Protein AF-M4H189-F1 (afdb_monomer)

Structure (mmCIF, N/CA/C/O backbone):
data_AF-M4H189-F1
#
_entry.id   AF-M4H189-F1
#
loop_
_atom_site.group_PDB
_atom_site.id
_atom_site.type_symbol
_atom_site.label_atom_id
_atom_site.label_alt_id
_atom_site.label_comp_id
_atom_site.label_asym_id
_atom_site.label_entity_id
_atom_site.label_seq_id
_atom_site.pdbx_PDB_ins_code
_atom_site.Cartn_x
_atom_site.Cartn_y
_atom_site.Cartn_z
_atom_site.occupancy
_atom_site.B_iso_or_equiv
_atom_site.auth_seq_id
_atom_site.auth_comp_id
_atom_site.auth_asym_id
_atom_site.auth_atom_id
_atom_site.pdbx_PDB_model_num
ATOM 1 N N . GLY A 1 1 ? 21.320 -8.878 -9.621 1.00 66.25 1 GLY A N 1
ATOM 2 C CA . GLY A 1 1 ? 20.462 -9.655 -8.704 1.00 66.25 1 GLY A CA 1
ATOM 3 C C . GLY A 1 1 ? 19.079 -9.044 -8.717 1.00 66.25 1 GLY A C 1
ATOM 4 O O . GLY A 1 1 ? 18.960 -7.920 -9.179 1.00 66.25 1 GLY A O 1
ATOM 5 N N . HIS A 1 2 ? 18.051 -9.754 -8.254 1.00 81.88 2 HIS A N 1
ATOM 6 C CA . HIS A 1 2 ? 16.741 -9.132 -8.041 1.00 81.88 2 HIS A CA 1
ATOM 7 C C . HIS A 1 2 ? 16.815 -8.252 -6.788 1.00 81.88 2 HIS A C 1
ATOM 9 O O . HIS A 1 2 ? 17.022 -8.773 -5.690 1.00 81.88 2 HIS A O 1
ATOM 15 N N . GLU A 1 3 ? 16.713 -6.936 -6.971 1.00 89.88 3 GLU A N 1
ATOM 16 C CA . GLU A 1 3 ? 16.565 -5.972 -5.879 1.00 89.88 3 GLU A 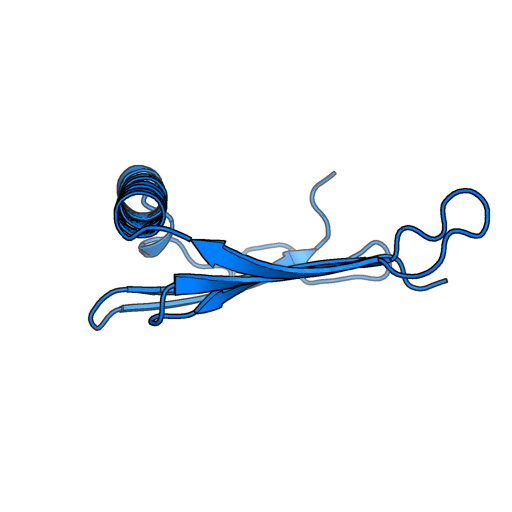CA 1
ATOM 17 C C . GLU A 1 3 ? 15.078 -5.745 -5.590 1.00 89.88 3 GLU A C 1
ATOM 19 O O . GLU A 1 3 ? 14.282 -5.670 -6.525 1.00 89.88 3 GLU A O 1
ATOM 24 N N . PHE A 1 4 ? 14.694 -5.643 -4.317 1.00 93.38 4 PHE A N 1
ATOM 25 C CA . PHE A 1 4 ? 13.321 -5.311 -3.930 1.00 93.38 4 PHE A CA 1
ATOM 26 C C . PHE A 1 4 ? 13.242 -4.679 -2.536 1.00 93.38 4 PHE A C 1
ATOM 28 O O . PHE A 1 4 ? 14.125 -4.857 -1.692 1.00 93.38 4 PHE A O 1
ATOM 35 N N . LEU A 1 5 ? 12.136 -3.982 -2.299 1.00 96.00 5 LEU A N 1
ATOM 36 C CA . LEU A 1 5 ? 11.700 -3.463 -1.010 1.00 96.00 5 LEU A CA 1
ATOM 37 C C . LEU A 1 5 ? 10.227 -3.844 -0.852 1.00 96.00 5 LEU A C 1
ATOM 39 O O . LEU A 1 5 ? 9.435 -3.568 -1.745 1.00 96.00 5 LEU A O 1
ATOM 43 N N . GLU A 1 6 ? 9.869 -4.448 0.272 1.00 97.88 6 GLU A N 1
ATOM 44 C CA . GLU A 1 6 ? 8.501 -4.848 0.593 1.00 97.88 6 GLU A CA 1
ATOM 45 C C . GLU A 1 6 ? 8.207 -4.522 2.059 1.00 97.88 6 GLU A C 1
ATOM 47 O O . GLU A 1 6 ? 9.053 -4.721 2.940 1.00 97.88 6 GLU A O 1
ATOM 52 N N . PHE A 1 7 ? 7.000 -4.033 2.330 1.00 98.50 7 PHE A N 1
ATOM 53 C CA . PHE A 1 7 ? 6.484 -3.918 3.684 1.00 98.50 7 PHE A CA 1
ATOM 54 C C . PHE A 1 7 ? 4.988 -4.223 3.728 1.00 98.50 7 PHE A C 1
ATOM 56 O O . PHE A 1 7 ? 4.263 -3.977 2.771 1.00 98.50 7 PHE A O 1
ATOM 63 N N . GLU A 1 8 ? 4.534 -4.746 4.861 1.00 98.69 8 GLU A N 1
ATOM 64 C CA . GLU A 1 8 ? 3.147 -5.138 5.098 1.00 98.69 8 GLU A CA 1
ATOM 65 C C . GLU A 1 8 ? 2.738 -4.696 6.504 1.00 98.69 8 GLU A C 1
ATOM 67 O O . GLU A 1 8 ? 3.440 -4.988 7.477 1.00 98.69 8 GLU A O 1
ATOM 72 N N . PHE A 1 9 ? 1.585 -4.037 6.611 1.00 98.56 9 PHE A N 1
ATOM 73 C CA . PHE A 1 9 ? 0.893 -3.808 7.876 1.00 98.56 9 PHE A CA 1
ATOM 74 C C . PHE A 1 9 ? -0.300 -4.752 7.962 1.00 98.56 9 PHE A C 1
ATOM 76 O O . PHE A 1 9 ? -1.224 -4.675 7.155 1.00 98.56 9 PHE A O 1
ATOM 83 N N . ARG A 1 10 ? -0.294 -5.644 8.950 1.00 98.06 10 ARG A N 1
ATOM 84 C CA . ARG A 1 10 ? -1.405 -6.566 9.191 1.00 98.06 10 ARG A CA 1
ATOM 85 C C . ARG A 1 10 ? -2.448 -5.947 10.133 1.00 98.06 10 ARG A C 1
ATOM 87 O O . ARG A 1 10 ? -2.103 -5.070 10.927 1.00 98.06 10 ARG A O 1
ATOM 94 N N . PRO A 1 11 ? -3.709 -6.428 10.116 1.00 96.69 11 PRO A N 1
ATOM 95 C CA . PRO A 1 11 ? -4.773 -5.896 10.977 1.00 96.69 11 PRO A CA 1
ATOM 96 C C . PRO A 1 11 ? -4.491 -6.000 12.483 1.00 96.69 11 PRO A C 1
ATOM 98 O O . PRO A 1 11 ? -5.057 -5.246 13.266 1.00 96.69 11 PRO A O 1
ATOM 101 N N . ASP A 1 12 ? -3.614 -6.918 12.896 1.00 97.38 12 ASP A N 1
ATOM 102 C CA . ASP A 1 12 ? -3.165 -7.097 14.283 1.00 97.38 12 ASP A CA 1
ATOM 103 C C . ASP A 1 12 ? -2.039 -6.124 14.697 1.00 97.38 12 ASP A C 1
ATOM 105 O O . ASP A 1 12 ? -1.467 -6.257 15.779 1.00 97.38 12 ASP A O 1
ATOM 109 N N . GLY A 1 13 ? -1.694 -5.156 13.840 1.00 98.06 13 GLY A N 1
ATOM 110 C CA . GLY A 1 13 ? -0.620 -4.192 14.072 1.00 98.06 13 GLY A CA 1
ATOM 111 C C . GLY A 1 13 ? 0.778 -4.751 13.800 1.00 98.06 13 GLY A C 1
ATOM 112 O O . GLY A 1 13 ? 1.769 -4.086 14.109 1.00 98.06 13 GLY A O 1
ATOM 113 N N . LYS A 1 14 ? 0.905 -5.958 13.235 1.00 98.56 14 LYS A N 1
ATOM 114 C CA . LYS A 1 14 ? 2.208 -6.504 12.851 1.00 98.56 14 LYS A CA 1
ATOM 115 C C . LYS A 1 14 ? 2.716 -5.826 11.575 1.00 98.56 14 LYS A C 1
ATOM 117 O O . LYS A 1 14 ? 2.144 -6.005 10.503 1.00 98.56 14 LYS A O 1
ATOM 122 N N . LEU A 1 15 ? 3.830 -5.109 11.692 1.00 98.75 15 LEU A N 1
ATOM 123 C CA . LEU A 1 15 ? 4.618 -4.587 10.579 1.00 98.75 15 LEU A CA 1
ATOM 124 C C . LEU A 1 15 ? 5.685 -5.610 10.185 1.00 98.75 15 LEU A C 1
ATOM 126 O O . LEU A 1 15 ? 6.507 -6.013 11.014 1.00 98.75 15 LEU A O 1
ATOM 130 N N . ARG A 1 16 ? 5.701 -6.005 8.914 1.00 98.69 16 ARG A N 1
ATOM 131 C CA . ARG A 1 16 ? 6.745 -6.837 8.306 1.00 98.69 16 ARG A CA 1
ATOM 132 C C . ARG A 1 16 ? 7.478 -6.013 7.262 1.00 98.69 16 ARG A C 1
ATOM 134 O O . ARG A 1 16 ? 6.851 -5.299 6.493 1.00 98.69 16 ARG A O 1
ATOM 141 N N . TYR A 1 17 ? 8.800 -6.105 7.251 1.00 98.44 17 TYR A N 1
ATOM 142 C CA . TYR A 1 17 ? 9.663 -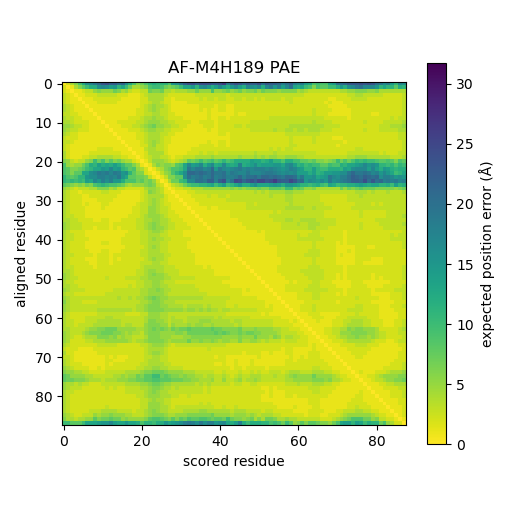5.377 6.328 1.00 98.44 17 TYR A CA 1
ATOM 143 C C . TYR A 1 17 ? 10.718 -6.318 5.757 1.00 98.44 17 TYR A C 1
ATOM 145 O O . TYR A 1 17 ? 11.386 -7.039 6.509 1.00 98.44 17 TYR A O 1
ATOM 153 N N . ALA A 1 18 ? 10.898 -6.278 4.441 1.00 96.88 18 ALA A N 1
ATOM 154 C CA . ALA A 1 18 ? 11.952 -6.978 3.733 1.00 96.88 18 ALA A CA 1
ATOM 155 C C . ALA A 1 18 ? 12.628 -6.043 2.724 1.00 96.88 18 ALA A C 1
ATOM 157 O O . ALA A 1 18 ? 11.973 -5.373 1.933 1.00 96.88 18 ALA A O 1
ATOM 158 N N . ASN A 1 19 ? 13.957 -6.012 2.736 1.00 95.19 19 ASN A N 1
ATOM 159 C CA . ASN A 1 19 ? 14.743 -5.258 1.768 1.00 95.19 19 ASN A CA 1
ATOM 160 C C . ASN A 1 19 ? 15.916 -6.102 1.291 1.00 95.19 19 ASN A C 1
ATOM 162 O O . ASN A 1 19 ? 16.710 -6.598 2.094 1.00 95.19 19 ASN A O 1
ATOM 166 N N . ASN A 1 20 ? 16.015 -6.248 -0.022 1.00 92.94 20 ASN A N 1
ATOM 167 C CA . ASN A 1 20 ? 17.165 -6.817 -0.687 1.00 92.94 20 ASN A CA 1
ATOM 168 C C . ASN A 1 20 ? 17.681 -5.813 -1.718 1.00 92.94 20 ASN A C 1
ATOM 170 O O . ASN A 1 20 ? 17.221 -5.804 -2.853 1.00 92.94 20 ASN A O 1
ATOM 174 N N . SER A 1 21 ? 18.626 -4.964 -1.329 1.00 84.38 21 SER A N 1
ATOM 175 C CA . SER A 1 21 ? 19.189 -3.923 -2.195 1.00 84.38 21 SER A CA 1
ATOM 176 C C . SER A 1 21 ? 20.519 -4.316 -2.835 1.00 84.38 21 SER A C 1
ATOM 178 O O . SER A 1 21 ? 21.092 -3.508 -3.545 1.00 84.38 21 SER A O 1
ATOM 180 N N . ASN A 1 22 ? 21.064 -5.508 -2.548 1.00 77.06 22 ASN A N 1
ATOM 181 C CA . ASN A 1 22 ? 22.376 -5.986 -3.026 1.00 77.06 22 ASN A CA 1
ATOM 182 C C . ASN A 1 22 ? 23.544 -4.971 -2.905 1.00 77.06 22 ASN A C 1
ATOM 184 O O . ASN A 1 22 ? 24.604 -5.154 -3.512 1.00 77.06 22 ASN A O 1
ATOM 188 N N . TYR A 1 23 ? 23.389 -3.906 -2.117 1.00 68.81 23 TYR A N 1
ATOM 189 C CA . TYR A 1 23 ? 24.380 -2.852 -1.990 1.00 68.81 23 TYR A CA 1
ATOM 190 C C . TYR A 1 23 ? 25.548 -3.379 -1.159 1.00 68.81 23 TYR A C 1
ATOM 192 O O . TYR A 1 23 ? 25.355 -3.823 -0.037 1.00 68.81 23 TYR A O 1
ATOM 200 N N . LYS A 1 24 ? 26.774 -3.348 -1.696 1.00 71.56 24 LYS A N 1
ATOM 201 C CA . LYS A 1 24 ? 27.998 -3.792 -0.991 1.00 71.56 24 LYS A CA 1
ATOM 202 C C . LYS A 1 24 ? 27.944 -5.225 -0.422 1.00 71.56 24 LYS A C 1
ATOM 204 O O . LYS A 1 24 ? 28.507 -5.476 0.639 1.00 71.56 24 LYS A O 1
ATOM 209 N N . ASN A 1 25 ? 27.339 -6.171 -1.145 1.00 69.38 25 ASN A N 1
ATOM 210 C CA . ASN A 1 25 ? 27.168 -7.566 -0.699 1.00 69.38 25 ASN A CA 1
ATOM 211 C C . ASN A 1 25 ? 26.353 -7.704 0.597 1.00 69.38 25 ASN A C 1
ATOM 213 O O . ASN A 1 25 ? 26.556 -8.659 1.349 1.00 69.38 25 ASN A O 1
ATOM 217 N N . ASP A 1 26 ? 25.466 -6.749 0.878 1.00 70.69 26 ASP A N 1
ATOM 218 C CA . ASP A 1 26 ? 24.649 -6.813 2.078 1.00 70.69 26 ASP A CA 1
ATOM 219 C C . ASP A 1 26 ? 23.691 -8.008 2.026 1.00 70.69 26 ASP A C 1
ATOM 221 O O . ASP A 1 26 ? 23.182 -8.405 0.972 1.00 70.69 26 ASP A O 1
ATOM 225 N N . THR A 1 27 ? 23.469 -8.608 3.187 1.00 84.19 27 THR A N 1
ATOM 226 C CA . THR A 1 27 ? 22.494 -9.684 3.341 1.00 84.19 27 THR A CA 1
ATOM 227 C C . THR A 1 27 ? 21.095 -9.090 3.402 1.00 84.19 27 THR A C 1
ATOM 229 O O . THR A 1 27 ? 20.884 -8.056 4.028 1.00 84.19 27 THR A O 1
ATOM 232 N N . MET A 1 28 ? 20.119 -9.767 2.796 1.00 90.19 28 MET A N 1
ATOM 233 C CA . MET A 1 28 ? 18.712 -9.364 2.843 1.00 90.19 28 MET A CA 1
ATOM 234 C C . MET A 1 28 ? 18.257 -9.043 4.277 1.00 90.19 28 MET A C 1
ATOM 236 O O . MET A 1 28 ? 18.316 -9.893 5.170 1.00 90.19 28 MET A O 1
ATOM 240 N N . ILE A 1 29 ? 17.737 -7.833 4.475 1.00 93.19 29 ILE A N 1
ATOM 241 C CA . ILE A 1 29 ? 17.215 -7.373 5.760 1.00 93.19 29 ILE A CA 1
ATOM 242 C C . ILE A 1 29 ? 15.768 -7.831 5.877 1.00 93.19 29 ILE A C 1
ATOM 244 O O . ILE A 1 29 ? 14.943 -7.518 5.023 1.00 93.19 29 ILE A O 1
ATOM 248 N N . ARG A 1 30 ? 15.447 -8.540 6.962 1.00 96.50 30 ARG A N 1
ATOM 249 C CA . ARG A 1 30 ? 14.072 -8.869 7.353 1.00 96.50 30 ARG A CA 1
ATOM 250 C C . ARG A 1 30 ? 13.834 -8.441 8.789 1.00 96.50 30 ARG A C 1
ATOM 252 O O . ARG A 1 30 ? 14.626 -8.777 9.673 1.00 96.50 30 ARG A O 1
ATOM 259 N N . LYS A 1 31 ? 12.766 -7.685 9.021 1.00 97.81 31 LYS A N 1
ATOM 260 C CA . LYS A 1 31 ? 12.373 -7.201 10.347 1.00 97.81 31 LYS A CA 1
ATOM 261 C C . LYS A 1 31 ? 10.873 -7.347 10.524 1.00 97.81 31 LYS A C 1
ATOM 263 O O . LYS A 1 31 ? 10.108 -7.173 9.580 1.00 97.81 31 LYS A O 1
ATOM 268 N N . GLU A 1 32 ? 10.480 -7.654 11.750 1.00 98.62 32 GLU A N 1
ATOM 269 C CA . GLU A 1 32 ? 9.086 -7.679 12.166 1.00 98.62 32 GLU A CA 1
ATOM 270 C C . GLU A 1 32 ? 8.966 -6.938 13.496 1.00 98.62 32 GLU A C 1
ATOM 272 O O . GLU A 1 32 ? 9.841 -7.058 14.358 1.00 98.62 32 GLU A O 1
ATOM 277 N N . ALA A 1 33 ? 7.899 -6.165 13.652 1.00 98.69 33 ALA A N 1
ATOM 278 C CA . ALA A 1 33 ? 7.572 -5.461 14.883 1.00 98.69 33 ALA A CA 1
ATOM 279 C C . ALA A 1 33 ? 6.052 -5.335 15.012 1.00 98.69 33 ALA A C 1
ATOM 281 O O . ALA A 1 33 ? 5.338 -5.407 14.016 1.00 98.69 33 ALA A O 1
ATOM 282 N N . TYR A 1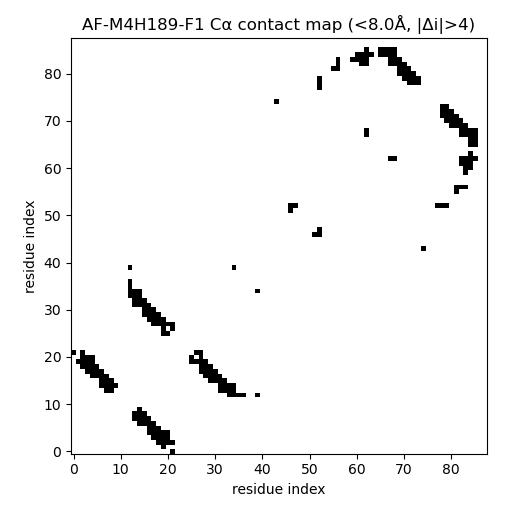 34 ? 5.562 -5.119 16.229 1.00 98.75 34 TYR A N 1
ATOM 283 C CA . TYR A 1 34 ? 4.188 -4.674 16.442 1.00 98.75 34 TYR A CA 1
ATOM 284 C C . TYR A 1 34 ? 4.192 -3.165 16.639 1.00 98.75 34 TYR A C 1
ATOM 286 O O . TYR A 1 34 ? 5.000 -2.642 17.410 1.00 98.75 34 TYR A O 1
ATOM 294 N N . VAL A 1 35 ? 3.305 -2.474 15.933 1.00 98.62 35 VAL A N 1
ATOM 295 C CA . VAL A 1 35 ? 3.099 -1.036 16.086 1.00 98.62 35 VAL A CA 1
ATOM 296 C C . VAL A 1 35 ? 1.901 -0.764 16.987 1.00 98.62 35 VAL A C 1
ATOM 298 O O . VAL A 1 35 ? 1.000 -1.589 17.130 1.00 98.62 35 VAL A O 1
ATOM 301 N N . HIS A 1 36 ? 1.898 0.402 17.627 1.00 98.69 36 HIS A N 1
ATOM 302 C CA . HIS A 1 36 ? 0.754 0.839 18.417 1.00 98.69 36 HIS A CA 1
ATOM 303 C C . HIS A 1 36 ? -0.425 1.213 17.506 1.00 98.69 36 HIS A C 1
ATOM 305 O O . HIS A 1 36 ? -0.225 1.649 16.372 1.00 98.69 36 HIS A O 1
ATOM 311 N N . GLN A 1 37 ? -1.648 1.129 18.035 1.00 98.19 37 GLN A N 1
ATOM 312 C CA . GLN A 1 37 ? -2.879 1.454 17.310 1.00 98.19 37 GLN A CA 1
ATOM 313 C C . GLN A 1 37 ? -2.853 2.851 16.665 1.00 98.19 37 GLN A C 1
ATOM 315 O O . GLN A 1 37 ? -3.304 3.007 15.537 1.00 98.19 37 GLN A O 1
ATOM 320 N N . CYS A 1 38 ? -2.253 3.848 17.323 1.00 98.56 38 CYS A N 1
ATOM 321 C CA . CYS A 1 38 ? -2.134 5.203 16.765 1.00 98.56 38 CYS A CA 1
ATOM 322 C C . CYS A 1 38 ? -1.349 5.258 15.440 1.00 98.56 38 CYS A C 1
ATOM 324 O O . CYS A 1 38 ? -1.626 6.109 14.603 1.00 98.56 38 CYS A O 1
ATOM 326 N N . VAL A 1 39 ? -0.394 4.344 1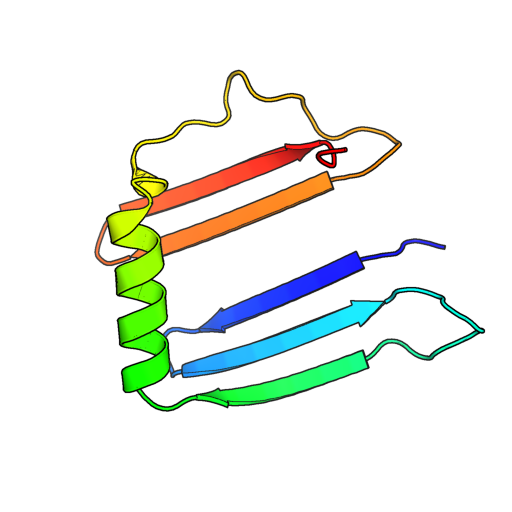5.221 1.00 98.69 39 VAL A N 1
ATOM 327 C CA . VAL A 1 39 ? 0.339 4.239 13.948 1.00 98.69 39 VAL A CA 1
ATOM 328 C C . VAL A 1 39 ? -0.577 3.684 12.859 1.00 98.69 39 VAL A C 1
ATOM 330 O O . VAL A 1 39 ? -0.548 4.166 11.731 1.00 98.69 39 VAL A O 1
ATOM 333 N N . MET A 1 40 ? -1.419 2.704 13.200 1.00 98.50 40 MET A N 1
ATOM 334 C CA . MET A 1 40 ? -2.403 2.135 12.273 1.00 98.50 40 MET A CA 1
ATOM 335 C C . MET A 1 40 ? -3.477 3.160 11.890 1.00 98.50 40 MET A C 1
ATOM 337 O O . MET A 1 40 ? -3.871 3.240 10.729 1.00 98.50 40 MET A O 1
ATOM 341 N N . GLU A 1 41 ? -3.932 3.966 12.850 1.00 98.38 41 GLU A N 1
ATOM 342 C CA . GLU A 1 41 ? -4.896 5.048 12.617 1.00 98.38 41 GLU A CA 1
ATOM 343 C C . GLU A 1 41 ? -4.322 6.133 11.705 1.00 98.38 41 GLU A C 1
ATOM 345 O O . GLU A 1 41 ? -5.000 6.573 10.780 1.00 98.38 41 GLU A O 1
ATOM 350 N N . GLU A 1 42 ? -3.062 6.514 11.912 1.00 98.69 42 GLU A N 1
ATOM 351 C CA . GLU A 1 42 ? -2.389 7.493 11.061 1.00 98.69 42 GLU A CA 1
ATOM 352 C C . GLU A 1 42 ? -2.144 6.959 9.645 1.00 98.69 42 GLU A C 1
ATOM 354 O O . GLU A 1 42 ? -2.356 7.678 8.670 1.00 98.69 42 GLU A O 1
ATOM 359 N N . LEU A 1 43 ? -1.769 5.682 9.507 1.00 98.44 43 LEU A N 1
ATOM 360 C CA . LEU A 1 43 ? -1.653 5.033 8.200 1.00 98.44 43 LEU A CA 1
ATOM 361 C C . LEU A 1 43 ? -2.994 5.061 7.454 1.00 98.44 43 LEU A C 1
ATOM 363 O O . LEU A 1 43 ? -3.039 5.424 6.280 1.00 98.44 43 LEU A O 1
ATOM 367 N N . LYS A 1 44 ? -4.094 4.741 8.147 1.00 98.19 44 LYS A N 1
ATOM 368 C CA . LYS A 1 44 ? -5.445 4.834 7.586 1.00 98.19 44 LYS A CA 1
ATOM 369 C C . LYS A 1 44 ? -5.791 6.268 7.179 1.00 98.19 44 LYS A C 1
ATOM 371 O O . LYS A 1 44 ? -6.316 6.455 6.087 1.00 98.19 44 LYS A O 1
ATOM 376 N N . ARG A 1 45 ? -5.473 7.266 8.012 1.00 98.50 45 ARG A N 1
ATOM 377 C CA . ARG A 1 45 ? -5.704 8.684 7.697 1.00 98.50 45 ARG A CA 1
ATOM 378 C C . ARG A 1 45 ? -4.976 9.094 6.416 1.00 98.50 45 ARG A C 1
ATOM 380 O O . ARG A 1 45 ? -5.599 9.674 5.539 1.00 98.50 45 ARG A O 1
ATOM 387 N N . ILE A 1 46 ? -3.696 8.738 6.273 1.00 98.75 46 ILE A N 1
ATOM 388 C CA . ILE A 1 46 ? -2.903 9.036 5.067 1.00 98.75 46 ILE A CA 1
ATOM 389 C C . ILE A 1 46 ? -3.529 8.407 3.813 1.00 98.75 46 ILE A C 1
ATOM 391 O O . ILE A 1 46 ? -3.572 9.056 2.773 1.00 98.75 46 ILE A O 1
ATOM 395 N N . ILE A 1 47 ? -4.015 7.164 3.904 1.00 98.38 47 ILE A N 1
ATOM 396 C CA . ILE A 1 47 ? -4.662 6.472 2.777 1.00 98.38 47 ILE A CA 1
ATOM 397 C C . ILE A 1 47 ? -5.989 7.139 2.392 1.00 98.38 47 ILE A C 1
ATOM 399 O O . ILE A 1 47 ? -6.306 7.248 1.213 1.00 98.38 47 ILE A O 1
ATOM 403 N N . GLN A 1 48 ? -6.776 7.578 3.373 1.00 97.62 48 GLN A N 1
ATOM 404 C CA . GLN A 1 48 ? -8.043 8.261 3.110 1.00 97.62 48 GLN A CA 1
ATOM 405 C C . GLN A 1 48 ? -7.816 9.648 2.500 1.00 97.62 48 GLN A C 1
ATOM 407 O O . GLN A 1 48 ? -8.456 9.986 1.509 1.00 97.62 48 GLN A O 1
ATOM 412 N N . ASP A 1 49 ? -6.877 10.418 3.054 1.00 98.56 49 ASP A N 1
ATOM 413 C CA . ASP A 1 49 ? -6.564 11.776 2.598 1.00 98.56 49 ASP A CA 1
ATOM 414 C C . ASP A 1 49 ? -5.936 11.806 1.195 1.00 98.56 49 ASP A C 1
ATOM 416 O O . ASP A 1 49 ? -6.008 12.829 0.517 1.00 98.56 49 ASP A O 1
ATOM 420 N N . SER A 1 50 ? -5.298 10.716 0.754 1.00 98.50 50 SER A N 1
ATOM 421 C CA . SER A 1 50 ? -4.710 10.628 -0.587 1.00 98.50 50 SER A CA 1
ATOM 422 C C . SER A 1 50 ? -5.722 10.304 -1.685 1.00 98.50 50 SER A C 1
ATOM 424 O O . SER A 1 50 ? -5.350 10.353 -2.853 1.00 98.50 50 SER A O 1
ATOM 426 N N . GLU A 1 51 ? -6.955 9.931 -1.321 1.00 98.19 51 GLU A N 1
ATOM 427 C CA . GLU A 1 51 ? -8.007 9.471 -2.239 1.00 98.19 51 GLU A CA 1
ATOM 428 C C . GLU A 1 51 ? -7.606 8.261 -3.108 1.00 98.19 51 GLU A C 1
ATOM 430 O O . GLU A 1 51 ? -8.335 7.882 -4.018 1.00 98.19 51 GLU A O 1
ATOM 435 N N . ILE A 1 52 ? -6.500 7.577 -2.783 1.00 98.25 52 ILE A N 1
ATOM 436 C CA . ILE A 1 52 ? -5.941 6.470 -3.582 1.00 98.25 52 ILE A CA 1
ATOM 437 C C . ILE A 1 52 ? -6.920 5.302 -3.775 1.00 98.25 52 ILE A C 1
ATOM 439 O O . ILE A 1 52 ? -6.819 4.564 -4.748 1.00 98.25 52 ILE A O 1
ATOM 443 N N . MET A 1 53 ? -7.887 5.147 -2.866 1.00 97.94 53 MET A N 1
ATOM 444 C CA . MET A 1 53 ? -8.953 4.142 -2.952 1.00 97.94 53 MET A CA 1
ATOM 445 C C . MET A 1 53 ? -9.933 4.392 -4.115 1.00 97.94 53 MET A C 1
ATOM 447 O O . MET A 1 53 ? -10.694 3.494 -4.457 1.00 97.94 53 MET A O 1
ATOM 451 N N . GLN A 1 54 ? -9.933 5.593 -4.706 1.00 97.38 54 GLN A N 1
ATOM 452 C CA . GLN A 1 54 ? -10.782 5.976 -5.843 1.00 97.38 54 GLN A CA 1
ATOM 453 C C . GLN A 1 54 ? -10.073 5.844 -7.201 1.00 97.38 54 GLN A C 1
ATOM 455 O O . GLN A 1 54 ? -10.689 6.085 -8.240 1.00 97.38 54 GLN A O 1
ATOM 460 N N . GLU A 1 55 ? -8.786 5.494 -7.197 1.00 98.19 55 GLU A N 1
ATOM 461 C CA . GLU A 1 55 ? -7.971 5.361 -8.403 1.00 98.19 55 GLU A CA 1
ATOM 462 C C . GLU A 1 55 ? -8.087 3.964 -9.028 1.00 98.19 55 GLU A C 1
ATOM 464 O O . GLU A 1 55 ? -8.514 3.000 -8.392 1.00 98.19 55 GLU A O 1
ATOM 469 N N . ASP A 1 56 ? -7.676 3.857 -10.291 1.00 97.81 56 ASP A N 1
ATOM 470 C CA . ASP A 1 56 ? -7.677 2.612 -11.056 1.00 97.81 56 ASP A CA 1
ATOM 471 C C . ASP A 1 56 ? -6.424 2.532 -11.943 1.00 97.81 56 ASP A C 1
ATOM 473 O O . ASP A 1 56 ? -6.045 3.498 -12.616 1.00 97.81 56 ASP A O 1
ATOM 477 N N . ASP A 1 57 ? -5.762 1.375 -11.937 1.00 98.38 57 ASP A N 1
ATOM 478 C CA . ASP A 1 57 ? -4.490 1.162 -12.626 1.00 98.38 57 ASP A CA 1
ATOM 479 C C . ASP A 1 57 ? -4.638 0.641 -14.067 1.00 98.38 57 ASP A C 1
ATOM 481 O O . ASP A 1 57 ? -3.631 0.399 -14.737 1.00 98.38 57 ASP A O 1
ATOM 485 N N . SER A 1 58 ? -5.859 0.519 -14.603 1.00 97.88 58 SER A N 1
ATOM 486 C CA . SER A 1 58 ? -6.108 -0.045 -15.943 1.00 97.88 58 SER A CA 1
ATOM 487 C C . SER A 1 58 ? -5.392 0.694 -17.075 1.00 97.88 58 SER A C 1
ATOM 489 O O . SER A 1 58 ? -5.096 0.104 -18.118 1.00 97.88 58 SER A O 1
ATOM 491 N N . LEU A 1 59 ? -5.104 1.984 -16.879 1.00 98.00 59 LEU A N 1
ATOM 492 C CA . LEU A 1 59 ? -4.385 2.830 -17.833 1.00 98.00 59 LEU A CA 1
ATOM 493 C C . LEU A 1 59 ? -2.921 3.076 -17.442 1.00 98.00 59 LEU A C 1
ATOM 495 O O . LEU A 1 59 ? -2.218 3.809 -18.142 1.00 98.00 59 LEU A O 1
ATOM 499 N N . TRP A 1 60 ? -2.445 2.498 -16.338 1.00 98.06 60 TRP A N 1
ATOM 500 C CA . TRP A 1 60 ? -1.074 2.688 -15.878 1.00 98.06 60 TRP A CA 1
ATOM 501 C C . TRP A 1 60 ? -0.089 1.830 -16.690 1.00 98.06 60 TRP A C 1
ATOM 503 O O . TRP A 1 60 ? -0.451 0.774 -17.228 1.00 98.06 60 TRP A O 1
ATOM 513 N N . PRO A 1 61 ? 1.182 2.262 -16.808 1.00 97.88 61 PRO A N 1
ATOM 514 C CA . PRO A 1 61 ? 2.203 1.476 -17.482 1.00 97.88 61 PRO A CA 1
ATOM 515 C C . PRO A 1 61 ? 2.385 0.111 -16.815 1.00 97.88 61 PRO A C 1
ATOM 517 O O . PRO A 1 61 ? 2.646 0.013 -15.619 1.00 97.88 61 PRO A O 1
ATOM 520 N N . GLN A 1 62 ? 2.294 -0.951 -17.606 1.00 97.50 62 GLN A N 1
ATOM 521 C CA . GLN A 1 62 ? 2.443 -2.314 -17.108 1.00 97.50 62 GLN A CA 1
ATOM 522 C C . GLN A 1 62 ? 3.891 -2.603 -16.675 1.00 97.50 62 GLN A C 1
ATOM 524 O O . GLN A 1 62 ? 4.820 -2.034 -17.258 1.00 97.50 62 GLN A O 1
ATOM 529 N N . PRO A 1 63 ? 4.112 -3.501 -15.695 1.00 96.94 63 PRO A N 1
ATOM 530 C CA . PRO A 1 63 ? 5.450 -3.894 -15.271 1.00 96.94 63 PRO A CA 1
ATOM 531 C C . PRO A 1 63 ? 6.323 -4.358 -16.431 1.00 96.94 63 PRO A C 1
ATOM 533 O O . PRO A 1 63 ? 5.871 -5.068 -17.333 1.00 96.94 63 PRO A O 1
ATOM 536 N N . ASP A 1 64 ? 7.600 -4.004 -16.373 1.00 94.06 64 ASP A N 1
ATOM 537 C CA . ASP A 1 64 ? 8.553 -4.323 -17.422 1.00 94.06 64 ASP A CA 1
ATOM 538 C C . ASP A 1 64 ? 9.879 -4.853 -16.854 1.00 94.06 64 ASP A C 1
ATOM 540 O O . ASP A 1 64 ? 9.984 -5.304 -15.712 1.00 94.06 64 ASP A O 1
ATOM 544 N N . ARG A 1 65 ? 10.917 -4.842 -17.693 1.00 92.44 65 ARG A N 1
ATOM 545 C CA . ARG A 1 65 ? 12.259 -5.330 -17.348 1.00 92.44 65 ARG A CA 1
ATOM 546 C C . ARG A 1 65 ? 12.991 -4.402 -16.373 1.00 92.44 65 ARG A C 1
ATOM 548 O O . ARG A 1 65 ? 13.976 -4.830 -15.778 1.00 92.44 65 ARG A O 1
ATOM 555 N N . VAL A 1 66 ? 12.579 -3.136 -16.286 1.00 92.06 66 VAL A N 1
ATOM 556 C CA . VAL A 1 66 ? 13.198 -2.101 -15.449 1.00 92.06 66 VAL A CA 1
ATOM 557 C C . VAL A 1 66 ? 12.700 -2.226 -14.016 1.00 92.06 66 VAL A C 1
ATOM 559 O O . VAL A 1 66 ? 13.488 -2.088 -13.079 1.00 92.06 66 VAL A O 1
ATOM 562 N N . GLY A 1 67 ? 11.414 -2.526 -13.831 1.00 94.31 67 GLY A N 1
ATOM 563 C CA . GLY A 1 67 ? 10.899 -2.886 -12.521 1.00 94.31 67 GLY A CA 1
ATOM 564 C C . GLY A 1 67 ? 9.382 -2.938 -12.421 1.00 94.31 67 GLY A C 1
ATOM 565 O O . GLY A 1 67 ? 8.649 -2.690 -13.377 1.00 94.31 67 GLY A O 1
ATOM 566 N N . ARG A 1 68 ? 8.936 -3.263 -11.209 1.00 96.44 68 ARG A N 1
ATOM 567 C CA . ARG A 1 68 ? 7.540 -3.455 -10.827 1.00 96.44 68 ARG A CA 1
ATOM 568 C C . ARG A 1 68 ? 7.285 -2.790 -9.479 1.00 96.44 68 ARG A C 1
ATOM 570 O O . ARG A 1 68 ? 8.140 -2.864 -8.597 1.00 96.44 68 ARG A O 1
ATOM 577 N N . GLN A 1 69 ? 6.116 -2.187 -9.327 1.00 98.12 69 GLN A N 1
ATOM 578 C CA . GLN A 1 69 ? 5.561 -1.737 -8.057 1.00 98.12 69 GLN A CA 1
ATOM 579 C C . GLN A 1 69 ? 4.179 -2.364 -7.885 1.00 98.12 69 GLN A C 1
ATOM 581 O O . GLN A 1 69 ? 3.425 -2.484 -8.851 1.00 98.12 69 GLN A O 1
ATOM 586 N N . GLU A 1 70 ? 3.877 -2.779 -6.660 1.00 98.50 70 GLU A N 1
ATOM 587 C CA . GLU A 1 70 ? 2.590 -3.343 -6.262 1.00 98.50 70 GLU A CA 1
ATOM 588 C C . GLU A 1 70 ? 2.113 -2.600 -5.014 1.00 98.50 70 GLU A C 1
ATOM 590 O O . GLU A 1 70 ? 2.916 -2.298 -4.125 1.00 98.50 70 GLU A O 1
ATOM 595 N N . LEU A 1 71 ? 0.821 -2.288 -4.960 1.00 98.50 71 LEU A N 1
ATOM 596 C CA . LEU A 1 71 ? 0.169 -1.700 -3.796 1.00 98.50 71 LEU A 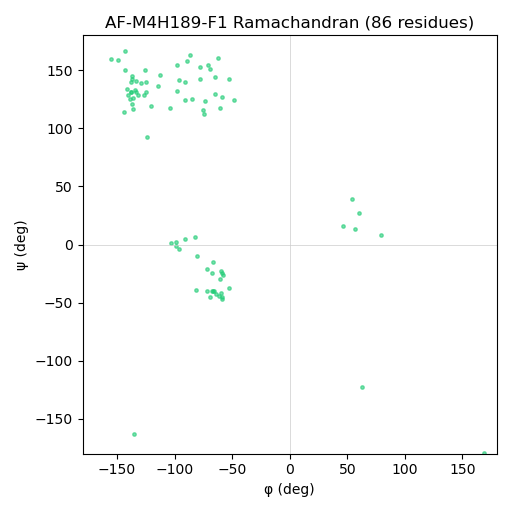CA 1
ATOM 597 C C . LEU A 1 71 ? -1.167 -2.404 -3.593 1.00 98.50 71 LEU A C 1
ATOM 599 O O . LEU A 1 71 ? -2.016 -2.378 -4.476 1.00 98.50 71 LEU A O 1
ATOM 603 N N . GLU A 1 72 ? -1.359 -3.010 -2.429 1.00 98.69 72 GLU A N 1
ATOM 604 C CA . GLU A 1 72 ? -2.620 -3.641 -2.050 1.00 98.69 72 GLU A CA 1
ATOM 605 C C . GLU A 1 72 ? -3.093 -3.053 -0.724 1.00 98.69 72 GLU A C 1
ATOM 607 O O . GLU A 1 72 ? -2.318 -2.943 0.230 1.00 98.69 72 GLU A O 1
ATOM 612 N N . ILE A 1 73 ? -4.361 -2.644 -0.671 1.00 98.50 73 ILE A N 1
ATOM 613 C CA . ILE A 1 73 ? -4.949 -2.002 0.504 1.00 98.50 73 ILE A CA 1
ATOM 614 C C . ILE A 1 73 ? -6.346 -2.565 0.743 1.00 98.50 73 ILE A C 1
ATOM 616 O O . ILE A 1 73 ? -7.179 -2.582 -0.159 1.00 98.50 73 ILE A O 1
ATOM 620 N N . VAL A 1 74 ? -6.610 -2.961 1.990 1.00 97.94 74 VAL A N 1
ATOM 621 C CA . VAL A 1 74 ? -7.944 -3.32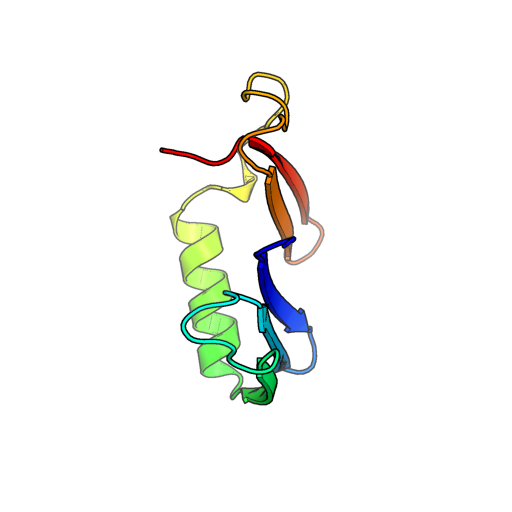6 2.483 1.00 97.94 74 VAL A CA 1
ATOM 622 C C . VAL A 1 74 ? -8.306 -2.402 3.642 1.00 97.94 74 VAL A C 1
ATOM 624 O O . VAL A 1 74 ? -7.615 -2.393 4.665 1.00 97.94 74 VAL A O 1
ATOM 627 N N . ILE A 1 75 ? -9.384 -1.625 3.506 1.00 94.88 75 ILE A N 1
ATOM 628 C CA . ILE A 1 75 ? -9.898 -0.740 4.562 1.00 94.88 75 ILE A CA 1
ATOM 629 C C . ILE A 1 75 ? -11.418 -0.867 4.633 1.00 94.88 75 ILE A C 1
ATOM 631 O O . ILE A 1 75 ? -12.134 -0.467 3.721 1.00 94.88 75 ILE A O 1
ATOM 635 N N . GLY A 1 76 ? -11.923 -1.359 5.768 1.00 92.12 76 GLY A N 1
ATOM 636 C CA . GLY A 1 76 ? -13.356 -1.616 5.913 1.00 92.12 76 G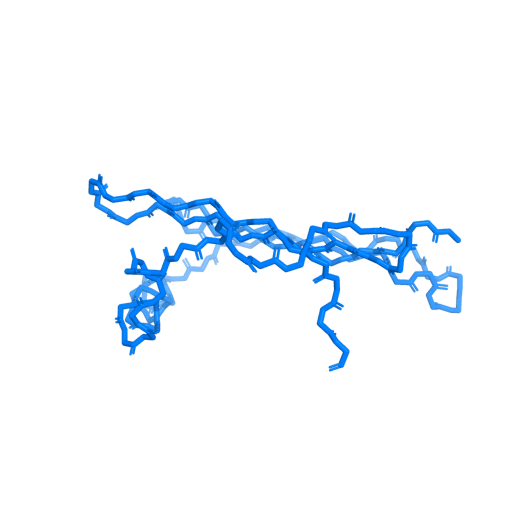LY A CA 1
ATOM 637 C C . GLY A 1 76 ? -13.803 -2.683 4.916 1.00 92.12 76 GLY A C 1
ATOM 638 O O . GLY A 1 76 ? -13.243 -3.776 4.920 1.00 92.12 76 GLY A O 1
ATOM 639 N N . ASP A 1 77 ? -14.770 -2.335 4.069 1.00 95.00 77 ASP A N 1
ATOM 640 C CA . ASP A 1 77 ? -15.305 -3.208 3.018 1.00 95.00 77 ASP A CA 1
ATOM 641 C C . ASP A 1 77 ? -14.701 -2.914 1.628 1.00 95.00 77 ASP A C 1
ATOM 643 O O . ASP A 1 77 ? -15.090 -3.534 0.639 1.00 95.00 77 ASP A O 1
ATOM 647 N N . GLU A 1 78 ? -13.758 -1.970 1.538 1.00 96.31 78 GLU A N 1
ATOM 648 C CA . GLU A 1 78 ? -13.088 -1.588 0.293 1.00 96.31 78 GLU A CA 1
ATOM 649 C C . GLU A 1 78 ? -11.750 -2.322 0.130 1.00 96.31 78 GLU A C 1
ATOM 651 O O . GLU A 1 78 ? -10.991 -2.507 1.089 1.00 96.31 78 GLU A O 1
ATOM 656 N N . HIS A 1 79 ? -11.445 -2.709 -1.111 1.00 98.12 79 HIS A N 1
ATOM 657 C CA . HIS A 1 79 ? -10.206 -3.382 -1.497 1.00 98.12 79 HIS A CA 1
ATOM 658 C C . HIS A 1 79 ? -9.726 -2.851 -2.845 1.00 98.12 79 HIS A C 1
ATOM 660 O O . HIS A 1 79 ? -10.488 -2.838 -3.810 1.00 98.12 79 HIS A O 1
ATOM 666 N N . ILE A 1 80 ? -8.457 -2.450 -2.899 1.00 98.25 80 ILE A N 1
ATOM 667 C CA . ILE A 1 80 ? -7.755 -2.107 -4.137 1.00 98.25 80 ILE 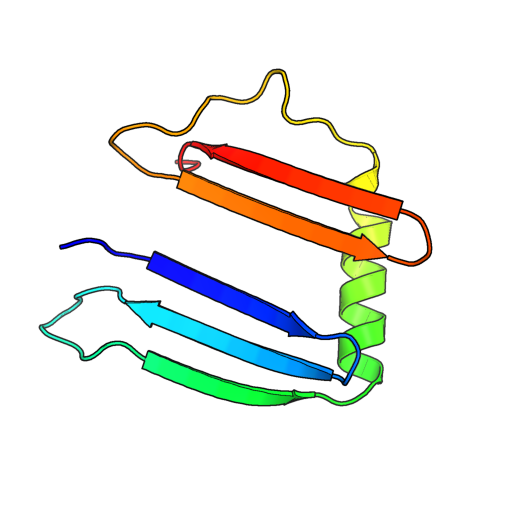A CA 1
ATOM 668 C C . ILE A 1 80 ? -6.471 -2.927 -4.254 1.00 98.25 80 ILE A C 1
ATOM 670 O O . ILE A 1 80 ? -5.837 -3.276 -3.253 1.00 98.25 80 ILE A O 1
ATOM 674 N N . SER A 1 81 ? -6.076 -3.208 -5.491 1.00 98.50 81 SER A N 1
ATOM 675 C CA . SER A 1 81 ? -4.816 -3.863 -5.822 1.00 98.50 81 SER A CA 1
ATOM 676 C C . SER A 1 81 ? -4.295 -3.268 -7.120 1.00 98.50 81 SER A C 1
ATOM 678 O O . SER A 1 81 ? -4.924 -3.423 -8.162 1.00 98.50 81 SER A O 1
ATOM 680 N N . PHE A 1 82 ? -3.168 -2.567 -7.037 1.00 98.62 82 PHE A N 1
ATOM 681 C CA . PHE A 1 82 ? -2.533 -1.911 -8.170 1.00 98.62 82 PHE A CA 1
ATOM 682 C C . PHE A 1 82 ? -1.208 -2.573 -8.515 1.00 98.62 82 PHE A C 1
ATOM 684 O O . PHE A 1 82 ? -0.454 -3.010 -7.641 1.00 98.62 82 PHE A O 1
ATOM 691 N N . THR A 1 83 ? -0.890 -2.596 -9.803 1.00 98.50 83 THR A N 1
ATOM 692 C CA . THR A 1 83 ? 0.378 -3.066 -10.345 1.00 98.50 83 THR A CA 1
ATOM 693 C C . THR A 1 83 ? 0.845 -2.134 -11.461 1.00 98.50 83 THR A C 1
ATOM 695 O O . THR A 1 83 ? 0.157 -1.927 -12.452 1.00 98.50 83 THR A O 1
ATOM 698 N N . THR A 1 84 ? 2.065 -1.612 -11.347 1.00 98.31 84 THR A N 1
ATOM 699 C CA . THR A 1 84 ? 2.636 -0.707 -12.358 1.00 98.31 84 THR A CA 1
ATOM 700 C C . THR A 1 84 ? 4.131 -0.933 -12.559 1.00 98.31 84 THR A C 1
ATOM 702 O O . THR A 1 84 ? 4.794 -1.635 -11.787 1.00 98.31 84 THR A O 1
ATOM 705 N N . SER A 1 85 ? 4.672 -0.372 -13.636 1.00 97.31 85 SER A N 1
ATOM 706 C CA . SER A 1 85 ? 6.115 -0.266 -13.860 1.00 97.31 85 SER A CA 1
ATOM 707 C C . SER A 1 85 ? 6.788 0.583 -12.778 1.00 97.31 85 SER A C 1
ATOM 709 O O . SER A 1 85 ? 6.148 1.397 -12.119 1.00 97.31 85 SER A O 1
ATOM 711 N N . LYS A 1 86 ? 8.104 0.434 -12.616 1.00 93.31 86 LYS A N 1
ATOM 712 C CA . LYS A 1 86 ? 8.874 1.301 -11.717 1.00 93.31 86 LYS A CA 1
ATOM 713 C C . LYS A 1 86 ? 8.766 2.765 -12.161 1.00 93.31 86 LYS A C 1
ATOM 715 O O . LYS A 1 86 ? 9.262 3.120 -13.229 1.00 93.31 86 LYS A O 1
ATOM 720 N N . THR A 1 87 ? 8.204 3.616 -11.308 1.00 90.31 87 THR A N 1
ATOM 721 C CA . THR A 1 87 ? 8.219 5.070 -11.509 1.00 90.31 87 THR A CA 1
ATOM 722 C C . THR A 1 87 ? 9.652 5.604 -11.438 1.00 90.31 87 THR A C 1
ATOM 724 O O . THR A 1 87 ? 10.387 5.272 -10.500 1.00 90.31 87 THR A O 1
ATOM 727 N N . GLY A 1 88 ? 10.049 6.386 -12.445 1.00 78.69 88 GLY A N 1
ATOM 728 C CA . GLY A 1 88 ? 11.383 6.983 -12.588 1.00 78.69 88 GLY A CA 1
ATOM 729 C C . GLY A 1 88 ? 11.541 8.322 -11.890 1.00 78.69 88 GLY A C 1
ATOM 730 O O . GLY A 1 88 ? 10.537 9.063 -11.816 1.00 78.69 88 GLY A O 1
#

InterPro domains:
  IPR004023 Mago nashi protein [PF02792] (1-87)
  IPR004023 Mago nashi protein [PTHR12638] (1-88)
  IPR036605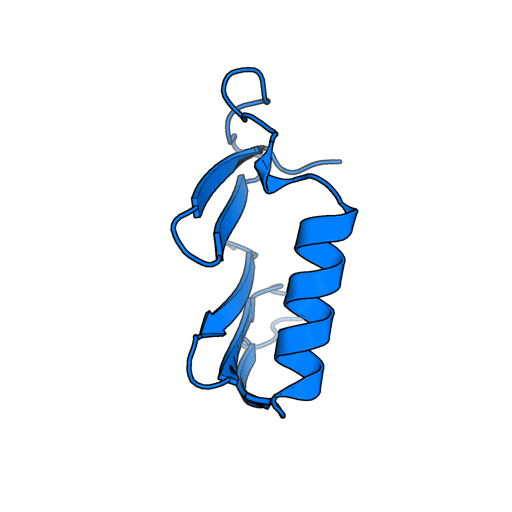 Mago nashi superfamily [G3DSA:3.30.1560.10] (1-88)
  IPR036605 Mago nashi superfamily [SSF89817] (1-88)

pLDDT: mean 94.61, std 7.56, range [66.25, 98.75]

Nearest PDB structures (foldseek):
  1oo0-assembly1_A  TM=9.683E-01  e=1.006E-11  Drosophila melanogaster
  1p27-assembly1_C  TM=9.697E-01  e=2.148E-11  Homo sapiens
  1hl6-assembly2_D  TM=9.732E-01  e=8.713E-11  Drosophila melanogaster
  1hl6-assembly1_B  TM=9.783E-01  e=1.166E-10  Drosophila melanogaster
  1rk8-assembly1_B  TM=9.767E-01  e=3.244E-09  Drosophila melanogaster

Mean predicted aligned error: 3.69 Å

Foldseek 3Di:
DDWDWDWDQDPQQKIWTWGDHCPPNDDIDIDIDGDDVVVVVVVVVVCVVVVVLVDDCPVAAAADPQGKDWDWDDDDPGTDIHIHYDDD

Radius of gyration: 15.15 Å; Cα contacts (8 Å, |Δi|>4): 120; chains: 1; bounding box: 43×22×36 Å

Solvent-accessible surface area (backbone atoms only — not comparable to full-atom values): 5531 Å² total; per-residue (Å²): 131,88,64,51,76,50,74,47,78,45,97,87,34,40,37,39,40,40,39,30,72,64,59,92,78,50,75,70,46,72,51,74,48,76,53,59,68,70,58,57,50,49,52,50,48,56,48,59,76,65,49,60,86,78,62,78,49,90,85,48,59,64,60,55,96,89,29,66,43,76,50,75,50,78,57,94,94,47,76,51,77,41,60,26,33,55,85,129

Secondary structure (DSSP, 8-state):
---EEEEEE-TTSEEEEEEE--GGGPPPEEEEEEPPHHHHHHHHHHHHHTTGGG---TTSPPP-SS-EEEEEEEETTEEEEEEEEPP-

Organism: NCBI:txid1191537

Sequence (88 aa):
GHEFLEFEFRPDGKLRYANNSNYKNDTMIRKEAYVHQCVMEELKRIIQDSEIMQEDDSLWPQPDRVGRQELEIVIGDEHISFTTSKTG